Protein AF-J4CDW1-F1 (afdb_monomer_lite)

Organism: NCBI:txid869250

Secondary structure (DSSP, 8-state):
--TT-PPPTT---SS---TT-TTPBTT----TT-TTS-HHHHHS--B--HHHHHHHHH-HHHHHTS--SS-------HHHHHHHHHHHHH-SSSSHHHHHHHHHHHH--

Structure (mmCIF, N/CA/C/O backbone):
data_AF-J4CDW1-F1
#
_entry.id   AF-J4CDW1-F1
#
loop_
_atom_site.group_PDB
_atom_site.id
_atom_site.type_symbol
_atom_site.label_atom_id
_atom_site.label_alt_id
_atom_site.label_comp_id
_atom_site.label_asym_id
_atom_site.label_entity_id
_atom_site.label_seq_id
_atom_site.pdbx_PDB_ins_code
_atom_site.Cartn_x
_atom_site.Cartn_y
_atom_site.Cartn_z
_atom_site.occupancy
_atom_site.B_iso_or_equiv
_atom_site.auth_seq_id
_atom_site.auth_comp_id
_atom_site.auth_asym_id
_atom_site.auth_atom_id
_atom_site.pdbx_PDB_model_num
ATOM 1 N N . MET A 1 1 ? -4.854 11.741 7.243 1.00 59.72 1 MET A N 1
ATOM 2 C CA . MET A 1 1 ? -5.060 11.585 5.783 1.00 59.72 1 MET A CA 1
ATOM 3 C C . MET A 1 1 ? -6.553 11.481 5.547 1.00 59.72 1 MET A C 1
ATOM 5 O O . MET A 1 1 ? -7.148 10.538 6.051 1.00 59.72 1 MET A O 1
ATOM 9 N N . ARG A 1 2 ? -7.175 12.462 4.890 1.00 66.38 2 ARG A N 1
ATOM 10 C CA . ARG A 1 2 ? -8.630 12.461 4.709 1.00 66.38 2 ARG A CA 1
ATOM 11 C C . ARG A 1 2 ? -9.037 11.572 3.513 1.00 66.38 2 ARG A C 1
ATOM 13 O O . ARG A 1 2 ? -8.263 11.468 2.552 1.00 66.38 2 ARG A O 1
ATOM 20 N N . PRO A 1 3 ? -10.221 10.932 3.537 1.00 67.81 3 PRO A N 1
ATOM 21 C CA . PRO A 1 3 ? -10.728 10.136 2.410 1.00 67.81 3 PRO A CA 1
ATOM 22 C C . PRO A 1 3 ? -10.892 10.931 1.110 1.00 67.81 3 PRO A C 1
ATOM 24 O O . PRO A 1 3 ? -10.756 10.387 0.021 1.00 67.81 3 PRO A O 1
ATOM 27 N N . ASP A 1 4 ? -11.160 12.227 1.227 1.00 65.50 4 ASP A N 1
ATOM 28 C CA . ASP A 1 4 ? -11.361 13.166 0.121 1.00 65.50 4 ASP A CA 1
ATOM 29 C C . ASP A 1 4 ? -10.062 13.828 -0.365 1.00 65.50 4 ASP A C 1
ATOM 31 O O . ASP A 1 4 ? -10.103 14.770 -1.154 1.00 65.50 4 ASP A O 1
ATOM 35 N N . ASN A 1 5 ? -8.909 13.366 0.129 1.00 65.06 5 ASN A N 1
ATOM 36 C CA . ASN A 1 5 ? -7.594 13.933 -0.155 1.00 65.06 5 ASN A CA 1
ATOM 37 C C . ASN A 1 5 ? -7.460 15.432 0.206 1.00 65.06 5 ASN A C 1
ATOM 39 O O . ASN A 1 5 ? -6.467 16.063 -0.161 1.00 65.06 5 ASN A O 1
ATOM 43 N N . ARG A 1 6 ? -8.416 16.017 0.946 1.00 64.69 6 ARG A N 1
ATOM 44 C CA . ARG A 1 6 ? -8.278 17.378 1.465 1.00 64.69 6 ARG A CA 1
ATOM 45 C C . ARG A 1 6 ? -7.255 17.371 2.591 1.00 64.69 6 ARG A C 1
ATOM 47 O O . ARG A 1 6 ? -7.229 16.478 3.440 1.00 64.69 6 ARG A O 1
ATOM 54 N N . GLN A 1 7 ? -6.386 18.368 2.574 1.00 64.38 7 GLN A N 1
ATOM 55 C CA . GLN A 1 7 ? -5.293 18.503 3.526 1.00 64.38 7 GLN A CA 1
ATOM 56 C C . GLN A 1 7 ? -5.677 19.544 4.575 1.00 64.38 7 GLN A C 1
ATOM 58 O O . GLN A 1 7 ? -6.153 20.624 4.234 1.00 64.38 7 GLN A O 1
ATOM 63 N N . THR A 1 8 ? -5.472 19.228 5.850 1.00 52.91 8 THR A N 1
ATOM 64 C CA . THR A 1 8 ? -5.432 20.236 6.910 1.00 52.91 8 THR A CA 1
ATOM 65 C C . THR A 1 8 ? -4.093 20.961 6.860 1.00 52.91 8 THR A C 1
ATOM 67 O O . THR A 1 8 ? -3.050 20.344 6.632 1.00 52.91 8 THR A O 1
ATOM 70 N N . SER A 1 9 ? -4.120 22.283 7.033 1.00 42.50 9 SER A N 1
ATOM 71 C CA . SER A 1 9 ? -2.937 23.148 6.987 1.00 42.50 9 SER A CA 1
ATOM 72 C C . SER A 1 9 ? -1.839 22.636 7.928 1.00 42.50 9 SER A C 1
ATOM 74 O O . SER A 1 9 ? -2.076 22.510 9.127 1.00 42.50 9 SER A O 1
ATOM 76 N N . GLY A 1 10 ? -0.652 22.340 7.386 1.00 45.19 10 GLY A N 1
ATOM 77 C CA . GLY A 1 10 ? 0.521 21.877 8.145 1.00 45.19 10 GLY A CA 1
ATOM 78 C C . GLY A 1 10 ? 1.144 20.568 7.647 1.00 45.19 10 GLY A C 1
ATOM 79 O O . GLY A 1 10 ? 2.300 20.298 7.954 1.00 45.19 10 GLY A O 1
ATOM 80 N N . PHE A 1 11 ? 0.430 19.783 6.832 1.00 48.91 11 PHE A N 1
ATOM 81 C CA . PHE A 1 11 ? 0.974 18.578 6.195 1.00 48.91 11 PHE A CA 1
ATOM 82 C C . PHE A 1 11 ? 1.328 18.849 4.731 1.00 48.91 11 PHE A C 1
ATOM 84 O O . PHE A 1 11 ? 0.470 18.811 3.853 1.00 48.91 11 PHE A O 1
ATOM 91 N N . SER A 1 12 ? 2.606 19.095 4.449 1.00 47.66 12 SER A N 1
ATOM 92 C CA . SER A 1 12 ? 3.143 19.068 3.088 1.00 47.66 12 SER A CA 1
ATOM 93 C C . SER A 1 12 ? 3.166 17.617 2.594 1.00 47.66 12 SER A C 1
ATOM 95 O O . SER A 1 12 ? 3.949 16.800 3.069 1.00 47.66 12 SER A O 1
ATOM 97 N N . SER A 1 13 ? 2.273 17.260 1.666 1.00 58.25 13 SER A N 1
ATOM 98 C CA . SER A 1 13 ? 2.182 15.887 1.150 1.00 58.25 13 SER A CA 1
ATOM 99 C C . SER A 1 13 ? 2.568 15.810 -0.321 1.00 58.25 13 SER A C 1
ATOM 101 O O . SER A 1 13 ? 1.856 16.286 -1.202 1.00 58.25 13 SER A O 1
ATOM 103 N N . ILE A 1 14 ? 3.699 15.157 -0.573 1.00 63.19 14 ILE A N 1
ATOM 104 C CA . ILE A 1 14 ? 4.089 14.651 -1.886 1.00 63.19 14 ILE A CA 1
ATOM 105 C C . ILE A 1 14 ? 3.389 13.287 -2.043 1.00 63.19 14 ILE A C 1
ATOM 107 O O . ILE A 1 14 ? 3.962 12.261 -1.688 1.00 63.19 14 ILE A O 1
ATOM 111 N N . GLY A 1 15 ? 2.119 13.266 -2.481 1.00 68.31 15 GLY A N 1
ATOM 112 C CA . GLY A 1 15 ? 1.419 12.019 -2.839 1.00 68.31 15 GLY A CA 1
ATOM 113 C C . GLY A 1 15 ? -0.111 11.978 -2.638 1.00 68.31 15 GLY A C 1
ATOM 114 O O . GLY A 1 15 ? -0.687 12.876 -2.024 1.00 68.31 15 GLY A O 1
ATOM 115 N N . PRO A 1 16 ? -0.781 10.933 -3.174 1.00 75.25 16 PRO A N 1
ATOM 116 C CA . PRO A 1 16 ? -2.220 10.687 -3.021 1.00 75.25 16 PRO A CA 1
ATOM 117 C C . PRO A 1 16 ? -2.585 10.105 -1.642 1.00 75.25 16 PRO A C 1
ATOM 119 O O . PRO A 1 16 ? -1.742 9.549 -0.939 1.00 75.25 16 PRO A O 1
ATOM 122 N N . THR A 1 17 ? -3.871 10.138 -1.289 1.00 79.44 17 THR A N 1
ATOM 123 C CA . THR A 1 17 ? -4.391 9.532 -0.055 1.00 79.44 17 THR A CA 1
ATOM 124 C C . THR A 1 17 ? -4.214 8.008 -0.032 1.00 79.44 17 THR A C 1
ATOM 126 O O . THR A 1 17 ? -4.474 7.301 -1.019 1.00 79.44 17 THR A O 1
ATOM 129 N N . LEU A 1 18 ? -3.786 7.507 1.131 1.00 84.19 18 LEU A N 1
ATOM 130 C CA . LEU A 1 18 ? -3.692 6.078 1.447 1.00 84.19 18 LEU A CA 1
ATOM 131 C C . LEU A 1 18 ? -4.996 5.515 2.029 1.00 84.19 18 LEU A C 1
ATOM 133 O O . LEU A 1 18 ? -5.097 4.310 2.247 1.00 84.19 18 LEU A O 1
ATOM 137 N N . PHE A 1 19 ? -5.997 6.365 2.277 1.00 84.19 19 PHE A N 1
ATOM 138 C CA . PHE A 1 19 ? -7.296 5.912 2.757 1.00 84.19 19 PHE A CA 1
ATOM 139 C C . PHE A 1 19 ? -7.964 5.006 1.715 1.00 84.19 19 PHE A C 1
ATOM 141 O O . PHE A 1 19 ? -8.028 5.357 0.534 1.00 84.19 19 PHE A O 1
ATOM 148 N N . ASN A 1 20 ? -8.465 3.852 2.158 1.00 86.75 20 ASN A N 1
ATOM 149 C CA . ASN A 1 20 ? -9.088 2.831 1.319 1.00 86.75 20 ASN A CA 1
ATOM 150 C C . ASN A 1 20 ? -8.193 2.377 0.144 1.00 86.75 20 ASN A C 1
ATOM 152 O O . ASN A 1 20 ? -8.658 2.199 -0.983 1.00 86.75 20 ASN A O 1
ATOM 156 N N . VAL A 1 21 ? -6.880 2.254 0.382 1.00 87.06 21 VAL A N 1
ATOM 157 C CA . VAL A 1 21 ? -5.923 1.811 -0.646 1.00 87.06 21 VAL A CA 1
ATOM 158 C C . VAL A 1 21 ? -5.924 0.295 -0.834 1.00 87.06 21 VAL A C 1
ATOM 160 O O . VAL A 1 21 ? -5.672 -0.167 -1.942 1.00 87.06 21 VAL A O 1
ATOM 163 N N . TYR A 1 22 ? -6.217 -0.482 0.211 1.00 88.00 22 TYR A N 1
ATOM 164 C CA . TYR A 1 22 ? -6.234 -1.941 0.128 1.00 88.00 22 TYR A CA 1
ATOM 165 C C . TYR A 1 22 ? -7.332 -2.408 -0.842 1.00 88.00 22 TYR A C 1
ATOM 167 O O . TYR A 1 22 ? -8.491 -2.031 -0.707 1.00 88.00 22 TYR A O 1
ATOM 175 N N . GLY A 1 23 ? -6.964 -3.201 -1.849 1.00 85.44 23 GLY A N 1
ATOM 176 C CA . GLY A 1 23 ? -7.854 -3.647 -2.927 1.00 85.44 23 GLY A CA 1
ATOM 177 C C . GLY A 1 23 ? -8.063 -2.635 -4.063 1.00 85.44 23 GLY A C 1
ATOM 178 O O . GLY A 1 23 ? -8.665 -2.982 -5.076 1.00 85.44 23 GLY A O 1
ATOM 179 N N . ARG A 1 24 ? -7.536 -1.409 -3.951 1.00 86.31 24 ARG A N 1
ATOM 180 C CA . ARG A 1 24 ? -7.590 -0.400 -5.021 1.00 86.31 24 ARG A CA 1
ATOM 181 C C . ARG A 1 24 ? -6.552 -0.710 -6.102 1.00 86.31 24 ARG A C 1
ATOM 183 O O . ARG A 1 24 ? -5.434 -1.118 -5.786 1.00 86.31 24 ARG A O 1
ATOM 190 N N . THR A 1 25 ? -6.874 -0.455 -7.367 1.00 84.62 25 THR A N 1
ATOM 191 C CA . THR A 1 25 ? -5.873 -0.500 -8.446 1.00 84.62 25 THR A CA 1
ATOM 192 C C . THR A 1 25 ? -4.987 0.748 -8.415 1.00 84.62 25 THR A C 1
ATOM 194 O O . THR A 1 25 ? -5.439 1.859 -8.112 1.00 84.62 25 THR A O 1
ATOM 197 N N . SER A 1 26 ? -3.705 0.577 -8.718 1.00 81.06 26 SER A N 1
ATOM 198 C CA . SER A 1 26 ? -2.732 1.653 -8.853 1.00 81.06 26 SER A CA 1
ATOM 199 C C . SER A 1 26 ? -3.133 2.645 -9.945 1.00 81.06 26 SER A C 1
ATOM 201 O O . SER A 1 26 ? -3.774 2.288 -10.928 1.00 81.06 26 SER A O 1
ATOM 203 N N . GLY A 1 27 ? -2.773 3.916 -9.758 1.00 71.31 27 GLY A N 1
ATOM 204 C CA . GLY A 1 27 ? -2.927 4.941 -10.794 1.00 71.31 27 GLY A CA 1
ATOM 205 C C . GLY A 1 27 ? -4.363 5.361 -11.144 1.00 71.31 27 GLY A C 1
ATOM 206 O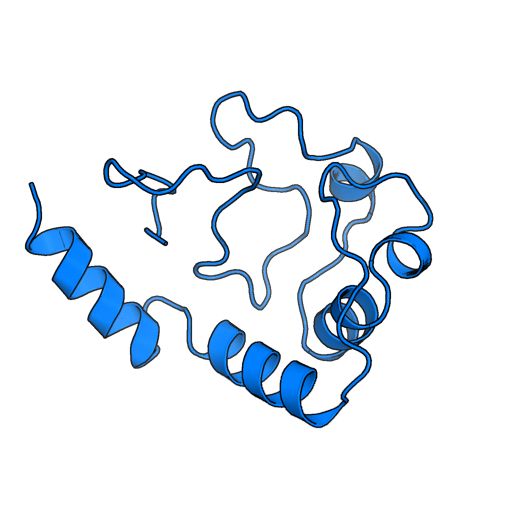 O . GLY A 1 27 ? -4.524 6.185 -12.033 1.00 71.31 27 GLY A O 1
ATOM 207 N N . ILE A 1 28 ? -5.398 4.860 -10.452 1.00 64.06 28 ILE A N 1
ATOM 208 C CA . ILE A 1 28 ? -6.805 5.209 -10.750 1.00 64.06 28 ILE A CA 1
ATOM 209 C C . ILE A 1 28 ? -7.165 6.655 -10.369 1.00 64.06 28 ILE A C 1
ATOM 211 O O . ILE A 1 28 ? -7.998 7.280 -11.023 1.00 64.06 28 ILE A O 1
ATOM 215 N N . GLN A 1 29 ? -6.590 7.204 -9.297 1.00 59.38 29 GLN A N 1
ATOM 216 C CA . GLN A 1 29 ? -6.985 8.530 -8.815 1.00 59.38 29 GLN A CA 1
ATOM 217 C C . GLN A 1 29 ? -6.158 9.641 -9.471 1.00 59.38 29 GLN A C 1
ATOM 219 O O . GLN A 1 29 ? -5.011 9.871 -9.101 1.00 59.38 29 GLN A O 1
ATOM 224 N N . ASN A 1 30 ? -6.786 10.396 -10.377 1.00 53.44 30 ASN A N 1
ATOM 225 C CA . ASN A 1 30 ? -6.319 11.727 -10.763 1.00 53.44 30 ASN A CA 1
ATOM 226 C C . ASN A 1 30 ? -6.521 12.685 -9.583 1.00 53.44 30 ASN A C 1
ATOM 228 O O . ASN A 1 30 ? -7.575 13.299 -9.421 1.00 53.44 30 ASN A O 1
ATOM 232 N N . VAL A 1 31 ? -5.517 12.785 -8.717 1.00 52.41 31 VAL A N 1
ATOM 233 C CA . VAL A 1 31 ? -5.565 13.675 -7.558 1.00 52.41 31 VAL A CA 1
ATOM 234 C C . VAL A 1 31 ? -5.139 15.082 -7.980 1.00 52.41 31 VAL A C 1
ATOM 236 O O . VAL A 1 31 ? -3.962 15.423 -7.918 1.00 52.41 31 VAL A O 1
ATOM 239 N N . GLY A 1 32 ? -6.100 15.890 -8.437 1.00 45.09 32 GLY A N 1
ATOM 240 C CA . GLY A 1 32 ? -6.047 17.361 -8.423 1.00 45.09 32 GLY A CA 1
ATOM 241 C C . GLY A 1 32 ? -4.728 18.030 -8.844 1.00 45.09 32 GLY A C 1
ATOM 242 O O . GLY A 1 32 ? -4.258 18.916 -8.142 1.00 45.09 32 GLY A O 1
ATOM 243 N N . GLY A 1 33 ? -4.115 17.615 -9.958 1.00 44.78 33 GLY A N 1
ATOM 244 C CA . GLY A 1 33 ? -2.899 18.253 -10.487 1.00 44.78 33 GLY A CA 1
ATOM 245 C C . GLY A 1 33 ? -1.569 17.750 -9.908 1.00 44.78 33 GLY A C 1
ATOM 246 O O . GLY A 1 33 ? -0.512 18.239 -10.303 1.00 44.78 33 GLY A O 1
ATOM 247 N N . LEU A 1 34 ? -1.578 16.741 -9.029 1.00 50.97 34 LEU A N 1
ATOM 248 C CA . LEU A 1 34 ? -0.362 16.039 -8.609 1.00 50.97 34 LEU A CA 1
ATOM 249 C C . LEU A 1 34 ? 0.115 15.114 -9.738 1.00 50.97 34 LEU A C 1
ATOM 251 O O . LEU A 1 34 ? -0.249 13.940 -9.799 1.00 50.97 34 LEU A O 1
ATOM 255 N N . ASN A 1 35 ? 0.984 15.633 -10.610 1.00 52.16 35 ASN A N 1
ATOM 256 C CA . ASN A 1 35 ? 1.666 14.891 -11.684 1.00 52.16 35 ASN A CA 1
ATOM 257 C C . ASN A 1 35 ? 2.750 13.918 -11.148 1.00 52.16 35 ASN A C 1
ATOM 259 O O . ASN A 1 35 ? 3.843 13.805 -11.694 1.00 52.16 35 ASN A O 1
ATOM 263 N N . MET A 1 36 ? 2.485 13.271 -10.009 1.00 54.06 36 MET A N 1
ATOM 264 C CA . MET A 1 36 ? 3.413 12.365 -9.318 1.00 54.06 36 MET A CA 1
ATOM 265 C C . MET A 1 36 ? 3.169 10.893 -9.667 1.00 54.06 36 MET A C 1
ATOM 267 O O . MET A 1 36 ? 4.006 10.036 -9.375 1.00 54.06 36 MET A O 1
ATOM 271 N N . MET A 1 37 ? 2.020 10.587 -10.277 1.00 60.06 37 MET A N 1
ATOM 272 C CA . MET A 1 37 ? 1.741 9.260 -10.815 1.00 60.06 37 MET A CA 1
ATOM 273 C C . MET A 1 37 ? 2.381 9.142 -12.184 1.00 60.06 37 MET A C 1
ATOM 275 O O . MET A 1 37 ? 2.039 9.870 -13.109 1.00 60.06 37 MET A O 1
ATOM 279 N N . THR A 1 38 ? 3.319 8.214 -12.309 1.00 64.69 38 THR A N 1
ATOM 280 C CA . THR A 1 38 ? 3.938 7.920 -13.594 1.00 64.69 38 THR A CA 1
ATOM 281 C C . THR A 1 38 ? 2.975 7.138 -14.478 1.00 64.69 38 THR A C 1
ATOM 283 O O . THR A 1 38 ? 2.185 6.333 -13.980 1.00 64.69 38 THR A O 1
ATOM 286 N N . ASN A 1 39 ? 3.059 7.344 -15.797 1.00 68.81 39 ASN A N 1
ATOM 287 C CA . ASN A 1 39 ? 2.257 6.611 -16.788 1.00 68.81 39 ASN A CA 1
ATOM 288 C C . ASN A 1 39 ? 2.327 5.091 -16.564 1.00 68.81 39 ASN A C 1
ATOM 290 O O . ASN A 1 39 ? 1.325 4.399 -16.706 1.00 68.81 39 ASN A O 1
ATOM 294 N N . THR A 1 40 ? 3.483 4.589 -16.118 1.00 71.25 40 THR A N 1
ATOM 295 C CA . THR A 1 40 ? 3.690 3.184 -15.753 1.00 71.25 40 THR A CA 1
ATOM 296 C C . THR A 1 40 ? 2.755 2.715 -14.640 1.00 71.25 40 THR A C 1
ATOM 298 O O . THR A 1 40 ? 2.215 1.623 -14.722 1.00 71.25 40 THR A O 1
ATOM 301 N N . MET A 1 41 ? 2.520 3.520 -13.600 1.00 74.44 41 MET A N 1
ATOM 302 C CA . MET A 1 41 ? 1.630 3.139 -12.494 1.00 74.44 41 MET A CA 1
ATOM 303 C C . MET A 1 41 ? 0.149 3.153 -12.883 1.00 74.44 41 MET A C 1
ATOM 305 O O . MET A 1 41 ? -0.649 2.462 -12.248 1.00 74.44 41 MET A O 1
ATOM 309 N N . GLN A 1 42 ? -0.213 3.945 -13.895 1.00 72.69 42 GLN A N 1
ATOM 310 C CA . GLN A 1 42 ? -1.559 3.966 -14.468 1.00 72.69 42 GLN A CA 1
ATOM 311 C C . GLN A 1 42 ? -1.796 2.753 -15.374 1.00 72.69 42 GLN A C 1
ATOM 313 O O . GLN A 1 42 ? -2.877 2.173 -15.345 1.00 72.69 42 GLN A O 1
ATOM 318 N N . SER A 1 43 ? -0.784 2.332 -16.139 1.00 74.31 43 SER A N 1
ATOM 319 C CA . SER A 1 43 ? -0.883 1.189 -17.054 1.00 74.31 43 SER A CA 1
ATOM 320 C C . SER A 1 43 ? -0.566 -0.169 -16.419 1.00 74.31 43 SER A C 1
ATOM 322 O O . SER A 1 43 ? -0.916 -1.194 -16.996 1.00 74.31 43 SER A O 1
ATOM 324 N N . SER A 1 44 ? 0.071 -0.208 -15.244 1.00 75.06 44 SER A N 1
ATOM 325 C CA . SER A 1 44 ? 0.544 -1.452 -14.619 1.00 75.06 44 SER A CA 1
ATOM 326 C C . SER A 1 44 ? -0.565 -2.384 -14.132 1.00 75.06 44 SER A C 1
ATOM 328 O O . SER A 1 44 ? -0.305 -3.566 -13.913 1.00 75.06 44 SER A O 1
ATOM 330 N N . GLY A 1 45 ? -1.784 -1.875 -13.915 1.00 79.56 45 GLY A N 1
ATOM 331 C CA . GLY A 1 45 ? -2.914 -2.677 -13.432 1.00 79.56 45 GLY A CA 1
ATOM 332 C C . GLY A 1 45 ? -2.684 -3.320 -12.058 1.00 79.56 45 GLY A C 1
ATOM 333 O O . GLY A 1 45 ? -3.355 -4.291 -11.710 1.00 79.56 45 GLY A O 1
ATOM 334 N N . ILE A 1 46 ? -1.732 -2.812 -11.267 1.00 85.69 46 ILE A N 1
ATOM 335 C CA . ILE A 1 46 ? -1.382 -3.394 -9.970 1.00 85.69 46 ILE A CA 1
ATOM 336 C C . ILE A 1 46 ? -2.541 -3.187 -9.001 1.00 85.69 46 ILE A C 1
ATOM 338 O O . ILE A 1 46 ? -2.930 -2.062 -8.708 1.00 85.69 46 ILE A O 1
ATOM 342 N N . VAL A 1 47 ? -3.051 -4.274 -8.431 1.00 89.44 47 VAL A N 1
ATOM 343 C CA . VAL A 1 47 ? -4.007 -4.214 -7.319 1.00 89.44 47 VAL A CA 1
ATOM 344 C C . VAL A 1 47 ? -3.243 -4.214 -5.999 1.00 89.44 47 VAL A C 1
ATOM 346 O O . VAL A 1 47 ? -2.395 -5.080 -5.768 1.00 89.44 47 VAL A O 1
ATOM 349 N N . TRP A 1 48 ? -3.548 -3.271 -5.110 1.00 90.56 48 TRP A N 1
ATOM 350 C CA . TRP A 1 48 ? -2.926 -3.172 -3.789 1.00 90.56 48 TRP A CA 1
ATOM 351 C C . TRP A 1 48 ? -3.462 -4.231 -2.824 1.00 90.56 48 TRP A C 1
ATOM 353 O O . TRP A 1 48 ? -4.256 -3.952 -1.932 1.00 90.56 48 TRP A O 1
ATOM 363 N N . ASN A 1 49 ? -3.025 -5.470 -3.014 1.00 91.44 49 ASN A N 1
ATOM 364 C CA . ASN A 1 49 ? -3.218 -6.562 -2.067 1.00 91.44 49 ASN A CA 1
ATOM 365 C C . ASN A 1 49 ? -2.006 -6.694 -1.131 1.00 91.44 49 ASN A C 1
ATOM 367 O O . ASN A 1 49 ? -0.988 -6.023 -1.304 1.00 91.44 49 ASN A O 1
ATOM 371 N N . GLU A 1 50 ? -2.107 -7.589 -0.154 1.00 92.44 50 GLU A N 1
ATOM 372 C CA . GLU A 1 50 ? -1.045 -7.860 0.819 1.00 92.44 50 GLU A CA 1
ATOM 373 C C . GLU A 1 50 ? 0.308 -8.176 0.162 1.00 92.44 50 GLU A C 1
ATOM 375 O O . GLU A 1 50 ? 1.311 -7.542 0.484 1.00 92.44 50 GLU A O 1
ATOM 380 N N . ALA A 1 51 ? 0.347 -9.081 -0.819 1.00 91.94 51 ALA A N 1
ATOM 381 C CA . ALA A 1 51 ? 1.593 -9.470 -1.480 1.00 91.94 51 ALA A CA 1
ATOM 382 C C . ALA A 1 51 ? 2.256 -8.298 -2.227 1.00 91.94 51 ALA A C 1
ATOM 384 O O . ALA A 1 51 ? 3.470 -8.098 -2.133 1.00 91.94 51 ALA A O 1
ATOM 385 N N . ASN A 1 52 ? 1.462 -7.506 -2.946 1.00 92.69 52 ASN A N 1
ATOM 386 C CA . ASN A 1 52 ? 1.941 -6.362 -3.714 1.00 92.69 52 ASN A CA 1
ATOM 387 C C . ASN A 1 52 ? 2.381 -5.221 -2.799 1.00 92.69 52 ASN A C 1
ATOM 389 O O . ASN A 1 52 ? 3.441 -4.646 -3.024 1.00 92.69 52 ASN A O 1
ATOM 393 N N . LEU A 1 53 ? 1.635 -4.943 -1.729 1.00 92.06 53 LEU A N 1
ATOM 394 C CA . LEU A 1 53 ? 2.014 -3.954 -0.721 1.00 92.06 53 LEU A CA 1
ATOM 395 C C . LEU A 1 53 ? 3.312 -4.351 -0.008 1.00 92.06 53 LEU A C 1
ATOM 397 O O . LEU A 1 53 ? 4.204 -3.519 0.138 1.00 92.06 53 LEU A O 1
ATOM 401 N N . MET A 1 54 ? 3.472 -5.625 0.359 1.00 93.38 54 MET A N 1
ATOM 402 C CA . MET A 1 54 ? 4.699 -6.137 0.979 1.00 93.38 54 MET A CA 1
ATOM 403 C C . MET A 1 54 ? 5.919 -5.995 0.061 1.00 93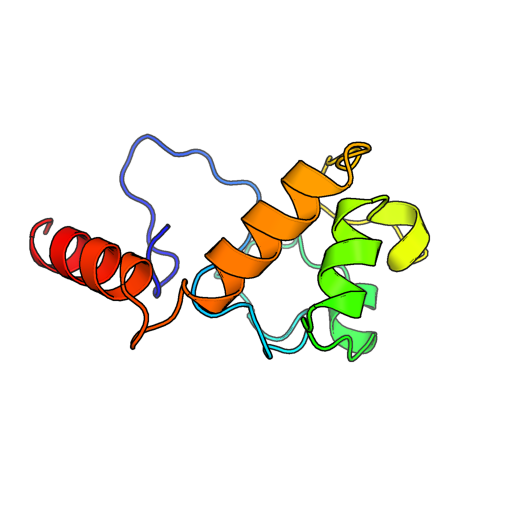.38 54 MET A C 1
ATOM 405 O O . MET A 1 54 ? 6.996 -5.602 0.515 1.00 93.38 54 MET A O 1
ATOM 409 N N . ARG A 1 55 ? 5.764 -6.301 -1.235 1.00 91.50 55 ARG A N 1
ATOM 410 C CA . ARG A 1 55 ? 6.831 -6.152 -2.239 1.00 91.50 55 ARG A CA 1
ATOM 411 C C . ARG A 1 55 ? 7.159 -4.687 -2.503 1.00 91.50 55 ARG A C 1
ATOM 413 O O . ARG A 1 55 ? 8.331 -4.318 -2.476 1.00 91.50 55 ARG A O 1
ATOM 420 N N . TYR A 1 56 ? 6.133 -3.861 -2.680 1.00 90.25 56 TYR A N 1
ATOM 421 C CA . TYR A 1 56 ? 6.278 -2.431 -2.908 1.00 90.25 56 TYR A CA 1
ATOM 422 C C . TYR A 1 56 ? 6.961 -1.741 -1.730 1.00 90.25 56 TYR A C 1
ATOM 424 O O . TYR A 1 56 ? 7.931 -1.020 -1.922 1.00 90.25 56 TYR A O 1
ATOM 432 N N . MET A 1 57 ? 6.535 -2.022 -0.495 1.00 92.00 57 MET A N 1
ATOM 433 C CA . MET A 1 57 ? 7.168 -1.456 0.694 1.00 92.00 57 MET A CA 1
ATOM 434 C C . MET A 1 57 ? 8.600 -1.941 0.886 1.00 92.00 57 MET A C 1
ATOM 436 O O . MET A 1 57 ? 9.389 -1.215 1.470 1.00 92.00 57 MET A O 1
ATOM 440 N N . LYS A 1 58 ? 8.968 -3.139 0.415 1.00 92.69 58 LYS A N 1
ATOM 441 C CA . LYS A 1 58 ? 10.355 -3.617 0.495 1.00 92.69 58 LYS A CA 1
ATOM 442 C C . LYS A 1 58 ? 11.278 -2.828 -0.435 1.00 92.69 58 LYS A C 1
ATOM 444 O O . LYS A 1 58 ? 12.364 -2.447 -0.010 1.00 92.69 58 LYS A O 1
ATOM 449 N N . ASN A 1 59 ? 10.878 -2.635 -1.690 1.00 89.94 59 ASN A N 1
ATOM 450 C CA . ASN A 1 59 ? 11.623 -1.840 -2.663 1.00 89.94 59 ASN A CA 1
ATOM 451 C 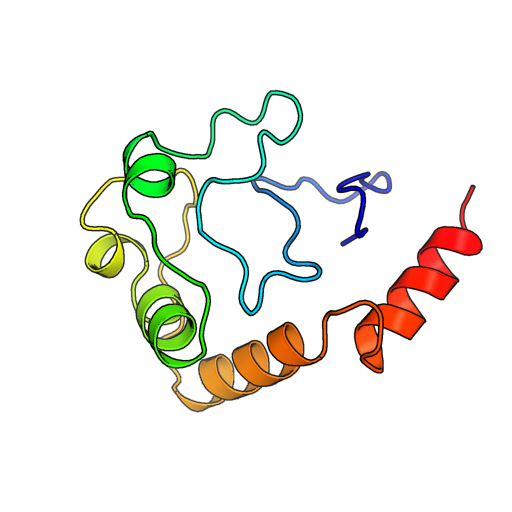C . ASN A 1 59 ? 10.673 -1.351 -3.775 1.00 89.94 59 ASN A C 1
ATOM 453 O O . ASN A 1 59 ? 10.382 -2.108 -4.707 1.00 89.94 59 ASN A O 1
ATOM 457 N N . PRO A 1 60 ? 10.199 -0.097 -3.695 1.00 87.44 60 PRO A N 1
ATOM 458 C CA . PRO A 1 60 ? 9.230 0.439 -4.644 1.00 87.44 60 PRO A CA 1
ATOM 459 C C . PRO A 1 60 ? 9.767 0.452 -6.075 1.00 87.44 60 PRO A C 1
ATOM 461 O O . PRO A 1 60 ? 9.104 -0.038 -6.988 1.00 87.44 60 PRO A O 1
ATOM 464 N N . THR A 1 61 ? 10.984 0.969 -6.264 1.00 84.31 61 THR A N 1
ATOM 465 C CA . THR A 1 61 ? 11.615 1.141 -7.581 1.00 84.31 61 THR A CA 1
ATOM 466 C C . THR A 1 61 ? 11.784 -0.191 -8.299 1.00 84.31 61 THR A C 1
ATOM 468 O O . THR A 1 61 ? 11.478 -0.290 -9.481 1.00 84.31 61 THR A O 1
ATOM 471 N N . MET A 1 62 ? 12.210 -1.230 -7.575 1.00 86.31 62 MET A N 1
ATOM 472 C CA . MET A 1 62 ? 12.356 -2.579 -8.126 1.00 86.31 62 MET A CA 1
ATOM 473 C C . MET A 1 62 ? 11.006 -3.219 -8.461 1.00 86.31 62 MET A C 1
ATOM 475 O O . MET A 1 62 ? 10.913 -3.982 -9.412 1.00 86.31 62 MET A O 1
ATOM 479 N N . PHE A 1 63 ? 9.961 -2.942 -7.680 1.00 86.62 63 PHE A N 1
ATOM 480 C CA . PHE A 1 63 ? 8.645 -3.535 -7.910 1.00 86.62 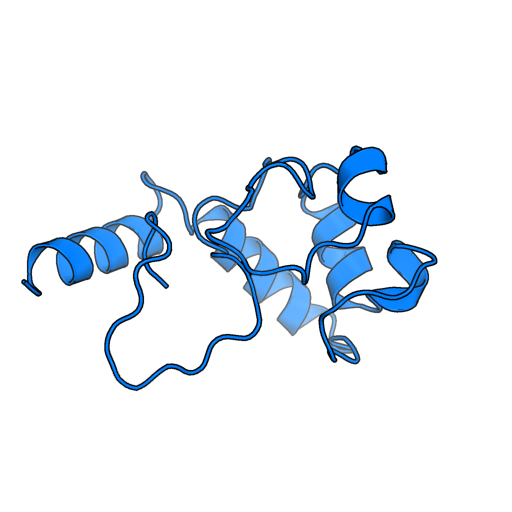63 PHE A CA 1
ATOM 481 C C . PHE A 1 63 ? 7.933 -2.946 -9.133 1.00 86.62 63 PHE A C 1
ATOM 483 O O . PHE A 1 63 ? 7.269 -3.678 -9.858 1.00 86.62 63 PHE A O 1
ATOM 490 N N . VAL A 1 64 ? 8.052 -1.634 -9.346 1.00 81.88 64 VAL A N 1
ATOM 491 C CA . VAL A 1 64 ? 7.422 -0.944 -10.485 1.00 81.88 64 VAL A CA 1
ATOM 492 C C . VAL A 1 64 ? 8.289 -1.024 -11.748 1.00 81.88 64 VAL A C 1
ATOM 494 O O . VAL A 1 64 ? 7.781 -0.800 -12.842 1.00 81.88 64 VAL A O 1
ATOM 497 N N . ASP A 1 65 ? 9.582 -1.330 -11.596 1.00 81.88 65 ASP A N 1
ATOM 498 C CA . ASP A 1 65 ? 10.595 -1.332 -12.663 1.00 81.88 65 ASP A CA 1
ATOM 499 C C . ASP A 1 65 ? 10.620 -0.019 -13.472 1.00 81.88 65 ASP A C 1
ATOM 501 O O . ASP A 1 65 ? 10.884 0.038 -14.671 1.00 81.88 65 ASP A O 1
ATOM 505 N N . ALA A 1 66 ? 10.289 1.085 -12.800 1.00 74.81 66 ALA A N 1
ATOM 506 C CA . ALA A 1 66 ? 10.270 2.421 -13.372 1.00 74.81 66 ALA A CA 1
ATOM 507 C C . ALA A 1 66 ? 10.527 3.470 -12.291 1.00 74.81 66 ALA A C 1
ATOM 509 O O . ALA A 1 66 ? 10.452 3.205 -11.088 1.00 74.81 66 ALA A O 1
ATOM 510 N N . LYS A 1 67 ? 10.797 4.706 -12.723 1.00 69.38 67 LYS A N 1
ATOM 511 C CA . LYS A 1 67 ? 10.851 5.839 -11.798 1.00 69.38 67 LYS A CA 1
ATOM 512 C C . LYS A 1 67 ? 9.468 6.065 -11.191 1.00 69.38 67 LYS A C 1
ATOM 514 O O . LYS A 1 67 ? 8.462 6.090 -11.896 1.00 69.38 67 LYS A O 1
ATOM 519 N N . ILE A 1 68 ? 9.435 6.258 -9.880 1.00 75.75 68 ILE A N 1
ATOM 520 C CA . ILE A 1 68 ? 8.234 6.590 -9.115 1.00 75.75 68 ILE A CA 1
ATOM 521 C C . ILE A 1 68 ? 8.422 8.025 -8.626 1.00 75.75 68 ILE A C 1
ATOM 523 O O . ILE A 1 68 ? 9.521 8.385 -8.210 1.00 75.75 68 ILE A O 1
ATOM 527 N N . GLY A 1 69 ? 7.373 8.850 -8.642 1.00 69.50 69 GLY A N 1
ATOM 528 C CA . GLY A 1 69 ? 7.431 10.230 -8.133 1.00 69.50 69 GLY A CA 1
ATOM 529 C C . GLY A 1 69 ? 7.638 10.349 -6.614 1.00 69.50 69 GLY A C 1
ATOM 530 O O . GLY A 1 69 ? 7.620 11.453 -6.080 1.00 69.50 69 GLY A O 1
ATOM 531 N N . MET A 1 70 ? 7.817 9.225 -5.913 1.00 75.38 70 MET A N 1
ATOM 532 C CA . MET A 1 70 ? 7.987 9.135 -4.467 1.00 75.38 70 MET A CA 1
ATOM 533 C C . MET A 1 70 ? 9.440 8.784 -4.130 1.00 75.38 70 MET A C 1
ATOM 535 O O . MET A 1 70 ? 9.938 7.739 -4.545 1.00 75.38 70 MET A O 1
ATOM 539 N N . ASN A 1 71 ? 10.106 9.626 -3.334 1.00 79.12 71 ASN A N 1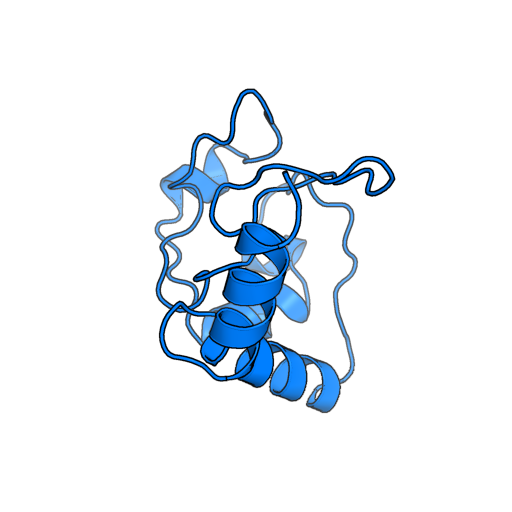
ATOM 540 C CA . ASN A 1 71 ? 11.458 9.364 -2.833 1.00 79.12 71 ASN A CA 1
ATOM 541 C C . ASN A 1 71 ? 11.417 8.473 -1.577 1.00 79.12 71 ASN A C 1
ATOM 543 O O . ASN A 1 71 ? 11.626 8.944 -0.460 1.00 79.12 71 ASN A O 1
ATOM 547 N N . PHE A 1 72 ? 11.087 7.193 -1.756 1.00 84.25 72 PHE A N 1
ATOM 548 C CA . PHE A 1 72 ? 11.001 6.212 -0.673 1.00 84.25 72 PHE A CA 1
ATOM 549 C C . PHE A 1 72 ? 11.945 5.040 -0.934 1.00 84.25 72 PHE A C 1
ATOM 551 O O . PHE A 1 72 ? 11.815 4.339 -1.936 1.00 84.25 72 PHE A O 1
ATOM 558 N N . SER A 1 73 ? 12.883 4.812 -0.015 1.00 86.69 73 SER A N 1
ATOM 559 C CA . SER A 1 73 ? 13.870 3.728 -0.099 1.00 86.69 73 SER A CA 1
ATOM 560 C C . SER A 1 73 ? 13.291 2.343 0.213 1.00 86.69 73 SER A C 1
ATOM 562 O O . SER A 1 73 ? 13.888 1.336 -0.163 1.00 86.69 73 SER A O 1
ATOM 564 N N . GLY A 1 74 ? 12.130 2.288 0.870 1.00 88.81 74 GLY A N 1
ATOM 565 C CA . GLY A 1 74 ? 11.511 1.057 1.352 1.00 88.81 74 GLY A CA 1
ATOM 566 C C . GLY A 1 74 ? 11.789 0.765 2.831 1.00 88.81 74 GLY A C 1
ATOM 567 O O . GLY A 1 74 ? 12.560 1.444 3.506 1.00 88.81 74 GLY A O 1
ATOM 568 N N . LEU A 1 75 ? 11.131 -0.273 3.340 1.00 92.44 75 LEU A N 1
ATOM 569 C CA . LEU A 1 75 ? 11.198 -0.761 4.713 1.00 92.44 75 LEU A CA 1
ATOM 570 C C . LEU A 1 75 ? 11.869 -2.132 4.709 1.00 92.44 75 LEU A C 1
ATOM 572 O O . LEU A 1 75 ? 11.268 -3.090 4.216 1.00 92.44 75 LEU A O 1
ATOM 576 N N . PRO A 1 76 ? 13.089 -2.278 5.253 1.00 90.12 76 PRO A N 1
ATOM 577 C CA . PRO A 1 76 ? 13.795 -3.558 5.250 1.00 90.12 76 PRO A CA 1
ATOM 578 C C . PRO A 1 76 ? 13.188 -4.558 6.244 1.00 90.12 76 PRO A C 1
ATOM 580 O O . PRO A 1 76 ? 13.119 -5.757 5.953 1.00 90.12 76 PRO A O 1
ATOM 583 N N . LYS A 1 77 ? 12.686 -4.072 7.384 1.00 94.25 77 LYS A N 1
ATOM 584 C CA . LYS A 1 77 ? 12.091 -4.890 8.447 1.00 94.25 77 LYS A CA 1
ATOM 585 C C . LYS A 1 77 ? 10.784 -5.525 7.983 1.00 94.25 77 LYS A C 1
ATOM 587 O O . LYS A 1 77 ? 9.911 -4.850 7.449 1.00 94.25 77 LYS A O 1
ATOM 592 N N . PHE A 1 78 ? 10.662 -6.838 8.168 1.00 92.50 78 PHE A N 1
ATOM 593 C CA . PHE A 1 78 ? 9.465 -7.576 7.766 1.00 92.50 78 PHE A CA 1
ATOM 594 C C . PHE A 1 78 ? 8.256 -7.219 8.632 1.00 92.50 78 PHE A C 1
ATOM 596 O O . PHE A 1 78 ? 7.200 -6.945 8.073 1.00 92.50 78 PHE A O 1
ATOM 603 N N . GLN A 1 79 ? 8.440 -7.165 9.955 1.00 94.31 79 GLN A N 1
ATOM 604 C CA . GLN A 1 79 ? 7.357 -6.880 10.897 1.00 94.31 79 GLN A CA 1
ATOM 605 C C . GLN A 1 79 ? 6.711 -5.517 10.630 1.00 94.31 79 GLN A C 1
ATOM 607 O O . GLN A 1 79 ? 5.502 -5.452 10.462 1.00 94.31 79 GLN A O 1
ATOM 612 N N . ASP A 1 80 ? 7.515 -4.466 10.443 1.00 94.06 80 ASP A N 1
ATOM 613 C CA . ASP A 1 80 ? 7.011 -3.126 10.125 1.00 94.06 80 ASP A CA 1
ATOM 614 C C . ASP A 1 80 ? 6.114 -3.130 8.875 1.00 94.06 80 ASP A C 1
ATOM 616 O O . ASP A 1 80 ? 5.072 -2.482 8.848 1.00 94.06 80 ASP A O 1
ATOM 620 N N . ARG A 1 81 ? 6.486 -3.889 7.832 1.00 94.75 81 ARG A N 1
ATOM 621 C CA . ARG A 1 81 ? 5.652 -4.001 6.627 1.00 94.75 81 ARG A CA 1
ATOM 622 C C . ARG A 1 81 ? 4.338 -4.721 6.918 1.00 94.75 81 ARG A C 1
ATOM 624 O O . ARG A 1 81 ? 3.308 -4.282 6.422 1.00 94.75 81 ARG A O 1
ATOM 631 N N . VAL A 1 82 ? 4.370 -5.792 7.709 1.00 94.56 82 VAL A N 1
ATOM 632 C CA . VAL A 1 82 ? 3.165 -6.531 8.117 1.00 94.56 82 VAL A CA 1
ATOM 633 C C . VAL A 1 82 ? 2.221 -5.612 8.887 1.00 94.56 82 VAL A C 1
ATOM 635 O O . VAL A 1 82 ? 1.064 -5.472 8.495 1.00 94.56 82 VAL A O 1
ATOM 638 N N . ASP A 1 83 ? 2.724 -4.912 9.901 1.00 94.50 83 ASP A N 1
ATOM 639 C CA . ASP A 1 83 ? 1.924 -4.009 10.733 1.00 94.50 83 ASP A CA 1
ATOM 640 C C . ASP A 1 83 ? 1.283 -2.893 9.894 1.00 94.50 83 ASP A C 1
ATOM 642 O O . ASP A 1 83 ? 0.097 -2.593 10.043 1.00 94.50 83 ASP A O 1
ATOM 646 N N . ILE A 1 84 ? 2.031 -2.329 8.937 1.00 92.75 84 ILE A N 1
ATOM 647 C CA . ILE A 1 84 ? 1.505 -1.320 8.009 1.00 92.75 84 ILE A CA 1
ATOM 648 C C . ILE A 1 84 ? 0.449 -1.916 7.077 1.00 92.75 84 ILE A C 1
ATOM 650 O O . ILE A 1 84 ? -0.568 -1.270 6.835 1.00 92.75 84 ILE A O 1
ATOM 654 N N . VAL A 1 85 ? 0.643 -3.126 6.546 1.00 92.94 85 VAL A N 1
ATOM 655 C CA . VAL A 1 85 ? -0.374 -3.775 5.703 1.00 92.94 85 VAL A CA 1
ATOM 656 C C . VAL A 1 85 ? -1.662 -4.010 6.488 1.00 92.94 85 VAL A C 1
ATOM 658 O O . VAL A 1 85 ? -2.738 -3.717 5.966 1.00 92.94 85 VAL A O 1
ATOM 661 N N . HIS A 1 86 ? -1.572 -4.482 7.733 1.00 92.56 86 HIS A N 1
ATOM 662 C CA . HIS A 1 86 ? -2.734 -4.639 8.609 1.00 92.56 86 HIS A CA 1
ATOM 663 C C . HIS A 1 86 ? -3.430 -3.303 8.861 1.00 92.56 86 HIS A C 1
ATOM 665 O O . HIS A 1 86 ? -4.645 -3.203 8.695 1.00 92.56 86 HIS A O 1
ATOM 671 N N . PHE A 1 87 ? -2.661 -2.257 9.165 1.00 91.06 87 PHE A N 1
ATOM 672 C CA . PHE A 1 87 ? -3.208 -0.917 9.324 1.00 91.06 87 PHE A CA 1
ATOM 673 C C . PHE A 1 87 ? -3.921 -0.429 8.055 1.00 91.06 87 PHE A C 1
ATOM 675 O O . PHE A 1 87 ? -5.053 0.035 8.133 1.00 91.06 87 PHE A O 1
ATOM 682 N N . LEU A 1 88 ? -3.307 -0.568 6.875 1.00 90.50 88 LEU A N 1
ATOM 683 C CA . LEU A 1 88 ? -3.892 -0.148 5.594 1.00 90.50 88 LEU A CA 1
ATOM 684 C C . LEU A 1 88 ? -5.137 -0.953 5.212 1.00 90.50 88 LEU A C 1
ATOM 686 O O . LEU A 1 88 ? -6.032 -0.416 4.560 1.00 90.50 88 LEU A O 1
ATOM 690 N N . ARG A 1 89 ? -5.202 -2.225 5.611 1.00 89.94 89 ARG A N 1
ATOM 691 C CA . ARG A 1 89 ? -6.386 -3.067 5.438 1.00 89.94 89 ARG A CA 1
ATOM 692 C C . ARG A 1 89 ? -7.559 -2.544 6.267 1.00 89.94 89 ARG A C 1
ATOM 694 O O . ARG A 1 89 ? -8.671 -2.475 5.749 1.00 89.94 89 ARG A O 1
ATOM 701 N N . ASP A 1 90 ? -7.295 -2.120 7.499 1.00 89.62 90 ASP A N 1
ATOM 702 C CA . ASP A 1 90 ? -8.293 -1.533 8.402 1.00 89.62 90 ASP A CA 1
ATOM 703 C C . ASP A 1 90 ? -8.543 -0.036 8.140 1.00 89.62 90 ASP A C 1
ATOM 705 O O . ASP A 1 90 ? -9.488 0.552 8.673 1.00 89.62 90 ASP A O 1
ATOM 709 N N . LEU A 1 91 ? -7.724 0.604 7.302 1.00 88.31 91 LEU A N 1
ATOM 710 C CA . LEU A 1 91 ? -7.859 2.003 6.899 1.00 88.31 91 LEU A CA 1
ATOM 711 C C . LEU A 1 91 ? -8.908 2.157 5.787 1.00 88.31 91 LEU A C 1
ATOM 713 O O . LEU A 1 91 ? -8.621 2.602 4.676 1.00 88.31 91 LEU A O 1
ATOM 717 N N . ASN A 1 92 ? -10.141 1.776 6.093 1.00 86.75 92 ASN A N 1
ATOM 718 C CA . ASN A 1 92 ? -11.299 1.884 5.212 1.00 86.75 92 ASN A CA 1
ATOM 719 C C . ASN A 1 92 ? -12.511 2.438 5.990 1.00 86.75 92 ASN A C 1
ATOM 721 O O . ASN A 1 92 ? -12.434 2.661 7.195 1.00 86.75 92 ASN A O 1
ATOM 725 N N . TYR A 1 93 ? -13.638 2.677 5.319 1.00 83.75 93 TYR A N 1
ATOM 726 C CA . TYR A 1 93 ? -14.828 3.283 5.942 1.00 83.75 93 TYR A CA 1
ATOM 727 C C . TYR A 1 93 ? -15.438 2.456 7.090 1.00 83.75 93 TYR A C 1
ATOM 729 O O . TYR A 1 93 ? -16.101 3.005 7.971 1.00 83.75 93 TYR A O 1
ATOM 737 N N . GLU A 1 94 ? -15.223 1.144 7.092 1.00 83.19 94 GLU A N 1
ATOM 738 C CA . GLU A 1 94 ? -15.793 0.215 8.066 1.00 83.19 94 GLU A CA 1
ATOM 739 C C . GLU A 1 94 ? -14.823 -0.124 9.202 1.00 83.19 94 GLU A C 1
ATOM 741 O O . GLU A 1 94 ? -15.255 -0.460 10.311 1.00 83.19 94 GLU A O 1
ATOM 746 N N . GLY A 1 95 ? -13.523 -0.009 8.939 1.00 83.06 95 GLY A N 1
ATOM 747 C CA . GLY A 1 95 ? -12.459 -0.328 9.869 1.00 83.06 95 GLY A CA 1
ATOM 748 C C . GLY A 1 95 ? -12.350 0.676 11.012 1.00 83.06 95 GLY A C 1
ATOM 749 O O . GLY A 1 95 ? -12.770 1.834 10.920 1.00 83.06 95 GLY A O 1
ATOM 750 N N . LYS A 1 96 ? -11.792 0.207 12.132 1.00 84.75 96 LYS A N 1
ATOM 751 C CA . LYS A 1 96 ? -11.693 0.975 13.381 1.00 84.75 96 LYS A CA 1
ATOM 752 C C . LYS A 1 96 ? -11.010 2.328 13.158 1.00 84.75 96 LYS A C 1
ATOM 754 O O . LYS A 1 96 ? -11.585 3.365 13.480 1.00 84.75 96 LYS A O 1
ATOM 759 N N . TYR A 1 97 ? -9.830 2.305 12.542 1.00 82.06 97 TYR A N 1
ATOM 760 C CA . TYR A 1 97 ? -9.021 3.500 12.303 1.00 82.06 97 TYR A CA 1
ATOM 761 C C . TYR A 1 97 ? -9.657 4.446 11.287 1.00 82.06 97 TYR A C 1
ATOM 763 O O . TYR A 1 97 ? -9.608 5.664 11.449 1.00 82.06 97 TYR A O 1
ATOM 771 N N . GLY A 1 98 ? -10.300 3.910 10.246 1.00 82.38 98 GLY A N 1
ATOM 772 C CA . GLY A 1 98 ? -10.966 4.764 9.272 1.00 82.38 98 GLY A CA 1
ATOM 773 C C . GLY A 1 98 ? -12.191 5.475 9.846 1.00 82.38 98 GLY A C 1
ATOM 774 O O . GLY A 1 98 ? -12.389 6.654 9.559 1.00 82.38 98 GLY A O 1
ATOM 775 N N . LYS A 1 99 ? -12.957 4.825 10.731 1.00 84.12 99 LYS A N 1
ATOM 776 C CA . LYS A 1 99 ? -14.065 5.459 11.468 1.00 84.12 99 LYS A CA 1
ATOM 777 C C . LYS A 1 99 ? -13.597 6.584 12.389 1.00 84.12 99 LYS A C 1
ATOM 779 O O . LYS A 1 99 ? -14.274 7.606 12.474 1.00 84.12 99 LYS A O 1
ATOM 784 N N . GLU A 1 100 ? -12.468 6.410 13.071 1.00 83.19 100 GLU A N 1
ATOM 785 C CA . GLU A 1 100 ? -11.860 7.457 13.905 1.00 83.19 100 GLU A CA 1
ATOM 786 C C . GLU A 1 100 ? -11.466 8.671 13.050 1.00 83.19 100 GLU A C 1
ATOM 788 O O . GLU A 1 100 ? -11.913 9.785 13.324 1.00 83.19 100 GLU A O 1
ATOM 793 N N . ILE A 1 101 ? -10.770 8.444 11.931 1.00 79.75 101 ILE A N 1
ATOM 794 C CA . ILE A 1 101 ? -10.386 9.509 10.989 1.00 79.75 101 ILE A CA 1
ATOM 795 C C . ILE A 1 101 ? -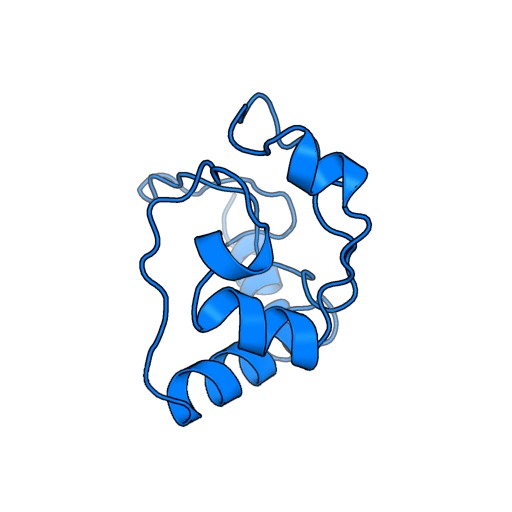11.614 10.217 10.400 1.00 79.75 101 ILE A C 1
ATOM 797 O O . ILE A 1 101 ? -11.609 11.436 10.247 1.00 79.75 101 ILE A O 1
ATOM 801 N N . LEU A 1 102 ? -12.681 9.485 10.069 1.00 79.38 102 LEU A N 1
ATOM 802 C CA . LEU A 1 102 ? -13.923 10.070 9.553 1.00 79.38 102 LEU A CA 1
ATOM 803 C C . LEU A 1 102 ? -14.598 10.986 10.578 1.00 79.38 102 LEU A C 1
ATOM 805 O O . LEU A 1 102 ? -15.062 12.063 10.207 1.00 79.38 102 LEU A O 1
ATOM 809 N N . LYS A 1 103 ? -14.619 10.592 11.857 1.00 81.75 103 LYS A N 1
ATOM 810 C CA . LYS A 1 103 ? -15.136 11.434 12.946 1.00 81.75 103 LYS A CA 1
ATOM 811 C C . LYS A 1 103 ? -14.309 12.707 13.100 1.00 81.75 103 LYS A C 1
ATOM 813 O O . LYS A 1 103 ? -14.880 13.791 13.182 1.00 81.75 103 LYS A O 1
ATOM 818 N N . GLU A 1 104 ? -12.982 12.595 13.068 1.00 79.25 104 GLU A N 1
ATOM 819 C CA . GLU A 1 104 ? -12.091 13.760 13.103 1.00 79.25 104 GLU A CA 1
ATOM 820 C C . GLU A 1 104 ? -12.342 14.698 11.914 1.00 79.25 104 GLU A C 1
ATOM 822 O O . GLU A 1 104 ? -12.457 15.910 12.096 1.00 79.25 104 GLU A O 1
ATOM 827 N N . CYS A 1 105 ? -12.512 14.145 10.707 1.00 70.06 105 CYS A N 1
ATOM 828 C CA . CYS A 1 105 ? -12.826 14.921 9.505 1.00 70.06 105 CYS A CA 1
ATOM 829 C C . CYS A 1 105 ? -14.165 15.660 9.606 1.00 70.06 105 CYS A C 1
ATOM 831 O O . CYS A 1 105 ? -14.273 16.759 9.081 1.00 70.06 105 CYS A O 1
ATOM 833 N N . GLN A 1 106 ? -15.174 15.074 10.254 1.00 71.56 106 GLN A N 1
ATOM 834 C CA . GLN A 1 106 ? -16.478 15.715 10.467 1.00 71.56 106 GLN A CA 1
ATOM 835 C C . GLN A 1 106 ? -16.433 16.791 11.558 1.00 71.56 106 GLN A C 1
ATOM 837 O O . GLN A 1 106 ? -17.229 17.724 11.530 1.00 71.56 106 GLN A O 1
ATOM 842 N N . SER A 1 107 ? -15.516 16.661 12.519 1.00 70.38 107 SER A N 1
ATOM 843 C CA . SER A 1 107 ? -15.368 17.603 13.635 1.00 70.38 107 SER A CA 1
ATOM 844 C C . SER A 1 107 ? -14.580 18.870 13.287 1.00 70.38 107 SER A C 1
ATOM 846 O O . SER A 1 107 ? -14.624 19.841 14.039 1.00 70.38 107 SER A O 1
ATOM 848 N N . GLN A 1 108 ? -13.857 18.867 12.164 1.00 60.44 108 GLN A N 1
ATOM 849 C CA . GLN A 1 108 ? -13.069 20.004 11.700 1.00 60.44 108 GLN A CA 1
ATOM 850 C C . GLN A 1 108 ? -13.717 20.629 10.454 1.00 60.44 108 GLN A C 1
ATOM 852 O O . GLN A 1 108 ? -13.820 19.926 9.446 1.00 60.44 108 GLN A O 1
ATOM 857 N N . PRO A 1 109 ? -14.142 21.907 10.508 1.00 54.75 109 PRO A N 1
ATOM 858 C CA . PRO A 1 109 ? -14.737 22.604 9.366 1.00 54.75 109 PRO A CA 1
ATOM 859 C C . PRO A 1 109 ? -13.775 22.757 8.177 1.00 54.75 109 PRO A C 1
ATOM 861 O O . PRO A 1 109 ? -12.536 22.748 8.382 1.00 54.75 109 PRO A O 1
#

pLDDT: mean 77.52, std 14.19, range [42.5, 94.75]

Foldseek 3Di:
DAPLQDDDPPDDDLDGDLQLQQQDQFPPDPPDPNPQRDPLRNPVRDTRHLVLQQVCQQAVCVSSVDDGSDPHRHDPDNVVSVVVNVVSVQRYCPHPVVVVSVVVVVVPD

Sequence (109 aa):
MRPDNRQTSGFSSIGPTLFNVYGRTSGIQNVGGLNMMTNTMQSSGIVWNEANLMRYMKNPTMFVDAKIGMNFSGLPKFQDRVDIVHFLRDLNYEGKYGKEILKECQSQP

Radius of gyration: 14.31 Å; chains: 1; bounding box: 30×33×31 Å

InterPro domains:
  IPR002327 Cytochrome c, class IA/ IB [PR00604] (12-27)
  IPR002327 Cytochrome c, class IA/ IB [PR00604] (45-61)
  IPR002327 Cytochrome c, class IA/ IB [PR00604] (82-90)
  IPR036909 Cytochrome c-like domain superfamily [G3DSA:1.10.760.10] (4-93)
  IPR036909 Cytochrome c-like domain superfamily [SSF46626] (9-92)